Protein AF-A0A954VN98-F1 (afdb_monomer)

Radius of gyration: 28.14 Å; Cα contacts (8 Å, |Δi|>4): 66; chains: 1; bounding box: 75×32×83 Å

Mean predicted aligned error: 12.13 Å

Sequence (148 aa):
MTAYLASAKSGILDFTRKIQLVQLSIGFPRIRRAYLLLWIVFACKLVIGLVSAFDIYLTIKYVESLPMMELNPVGRWMMKLDSGPESHLDRIAGFIAAKFSGNFVALAVIECLTGWRIWISVVVAICVALAQLFLFGYLLFGDISREL

Secondary structure (DSSP, 8-state):
-HHHHHHHHHHHHHHHHHHHHHHHHHHHHHHHHHHHHHHHHHHHHHHHHHHHHHHHHHHHHTTTTHHHH---HHHHHHHTGGG-S---HHHHHHHHHHHHHHHHHHHHHHHHHHHH-HHHHHHHHHHHHHHHHHHHHHHHHHHHTT--

pLDDT: mean 76.84, std 11.7, range [48.22, 91.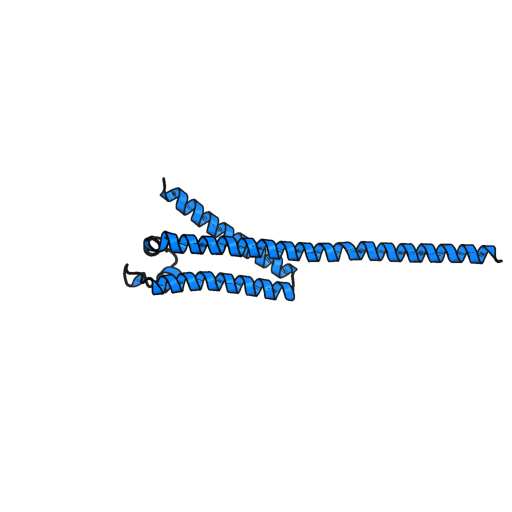94]

Foldseek 3Di:
DVVVVVVVVVVVVVVVVVVVVVVVVVVVVVVVVLVVLVVLLVVLLVLLVVLLVVVLVVCVVCVLVCLVPPPDVVLCVQQVSVVDSDRDPVSSVVSNVVSVVVSVVLNVVLVVCCVVPSVVSSVSSVVSSVVSVVVSVCVVVVVVVVVD

Solvent-accessible surface area (backbone atoms only — not comparable to full-atom values): 8168 Å² total; per-residue (Å²): 118,70,68,61,57,54,56,55,53,53,54,52,53,53,51,55,52,51,53,53,52,51,53,52,63,63,52,52,62,55,56,58,49,54,54,51,50,51,51,49,40,49,52,30,52,51,52,44,51,53,52,50,53,48,53,50,50,50,51,62,75,38,51,87,53,39,81,82,64,55,80,47,68,68,60,29,57,64,41,43,50,88,80,41,92,76,64,56,68,72,36,52,50,50,48,53,48,49,58,51,48,54,53,51,51,51,51,52,52,39,53,56,30,46,76,76,42,50,71,60,22,38,55,52,37,48,54,52,32,50,53,49,51,50,53,49,49,53,53,53,54,58,50,58,68,69,80,111

Structure (mmCIF, N/CA/C/O backbone):
data_AF-A0A954VN98-F1
#
_entry.id   AF-A0A954VN98-F1
#
loop_
_atom_site.group_PDB
_atom_site.id
_atom_site.type_symbol
_atom_site.label_atom_id
_atom_site.label_alt_id
_atom_site.label_comp_id
_atom_site.label_asym_id
_atom_site.label_entity_id
_atom_site.label_seq_id
_atom_site.pdbx_PDB_ins_code
_atom_site.Cartn_x
_atom_site.Cartn_y
_atom_site.Cartn_z
_atom_site.occupancy
_atom_site.B_iso_or_equiv
_atom_site.auth_seq_id
_atom_site.auth_comp_id
_atom_site.auth_asym_id
_atom_site.auth_atom_id
_atom_site.pdbx_PDB_model_num
ATOM 1 N N . MET A 1 1 ? -43.693 14.767 57.362 1.00 60.00 1 MET A N 1
ATOM 2 C CA . MET A 1 1 ? -43.940 14.011 56.109 1.00 60.00 1 MET A CA 1
ATOM 3 C C . MET A 1 1 ? -43.281 14.659 54.882 1.00 60.00 1 MET A C 1
ATOM 5 O O . MET A 1 1 ? -42.759 13.944 54.040 1.00 60.00 1 MET A O 1
ATOM 9 N N . THR A 1 2 ? -43.200 15.991 54.807 1.00 61.97 2 THR A N 1
ATOM 10 C CA . THR A 1 2 ? -42.532 16.755 53.728 1.00 61.97 2 THR A CA 1
ATOM 11 C C . THR A 1 2 ? -41.009 16.559 53.633 1.00 61.97 2 THR A C 1
ATOM 13 O O . THR A 1 2 ? -40.480 16.482 52.528 1.00 61.97 2 THR A O 1
ATOM 16 N N . ALA A 1 3 ? -40.297 16.393 54.755 1.00 65.25 3 ALA A N 1
ATOM 17 C CA . ALA A 1 3 ? -38.838 16.196 54.758 1.00 65.25 3 ALA A CA 1
ATOM 18 C C . ALA A 1 3 ? -38.380 14.843 54.163 1.00 65.25 3 ALA A C 1
ATOM 20 O O . ALA A 1 3 ? -37.349 14.771 53.497 1.00 65.25 3 ALA A O 1
ATOM 21 N N . TYR A 1 4 ? -39.175 13.780 54.334 1.00 60.88 4 TYR A N 1
ATOM 22 C CA . TYR A 1 4 ? -38.864 12.449 53.791 1.00 60.88 4 TYR A CA 1
ATOM 23 C C . TYR A 1 4 ? -38.985 12.398 52.262 1.00 60.88 4 TYR A C 1
ATOM 25 O O . TYR A 1 4 ? -38.165 11.772 51.592 1.00 60.88 4 TYR A O 1
ATOM 33 N N . LEU A 1 5 ? -39.957 13.118 51.694 1.00 60.03 5 LEU A N 1
ATOM 34 C CA . LEU A 1 5 ? -40.133 13.205 50.242 1.00 60.03 5 LEU A CA 1
ATOM 35 C C . LEU A 1 5 ? -38.994 13.981 49.563 1.00 60.03 5 LEU A C 1
ATOM 37 O O . LEU A 1 5 ? -38.600 13.632 48.453 1.00 60.03 5 LEU A O 1
ATOM 41 N N . ALA A 1 6 ? -38.421 14.988 50.231 1.00 64.94 6 ALA A N 1
ATOM 42 C CA . ALA A 1 6 ? -37.267 15.727 49.716 1.00 64.94 6 ALA A CA 1
ATOM 43 C C . ALA A 1 6 ? -35.982 14.875 49.700 1.00 64.94 6 ALA A C 1
ATOM 45 O O . ALA A 1 6 ? -35.223 14.929 48.732 1.00 64.94 6 ALA A O 1
ATOM 46 N N . SER A 1 7 ? -35.773 14.042 50.728 1.00 69.25 7 SER A N 1
ATOM 47 C CA . SER A 1 7 ? -34.611 13.145 50.828 1.00 69.25 7 SER A CA 1
ATOM 48 C C . SER A 1 7 ? -34.657 11.989 49.817 1.00 69.25 7 SER A C 1
ATOM 50 O O . SER A 1 7 ? -33.637 11.651 49.220 1.00 69.25 7 SER A O 1
ATOM 52 N N . ALA A 1 8 ? -35.841 11.437 49.529 1.00 68.00 8 ALA A N 1
ATOM 53 C CA . ALA A 1 8 ? -35.991 10.417 48.487 1.00 68.00 8 ALA A CA 1
ATOM 54 C C . ALA A 1 8 ? -35.734 10.977 47.073 1.00 68.00 8 ALA A C 1
ATOM 56 O O . ALA A 1 8 ? -35.139 10.311 46.225 1.00 68.00 8 ALA A O 1
ATOM 57 N N . LYS A 1 9 ? -36.139 12.228 46.816 1.00 66.38 9 LYS A N 1
ATOM 58 C CA . LYS A 1 9 ? -35.983 12.874 45.504 1.00 66.38 9 LYS A CA 1
ATOM 59 C C . LYS A 1 9 ? -34.522 13.209 45.180 1.00 66.38 9 LYS A C 1
ATOM 61 O O . LYS A 1 9 ? -34.130 13.109 44.019 1.00 66.38 9 LYS A O 1
ATOM 66 N N . SER A 1 10 ? -33.711 13.567 46.182 1.00 71.00 10 SER A N 1
ATOM 67 C CA . SER A 1 10 ? -32.281 13.850 45.988 1.00 71.00 10 SER A CA 1
ATOM 68 C C . SER A 1 10 ? -31.466 12.585 45.702 1.00 71.00 10 SER 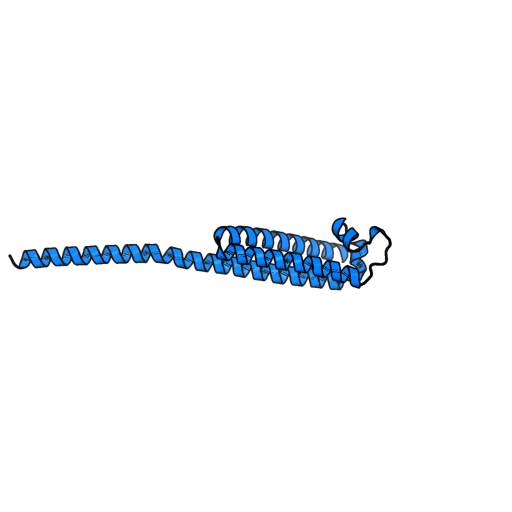A C 1
ATOM 70 O O . SER A 1 10 ? -30.607 12.611 44.823 1.00 71.00 10 SER A O 1
ATOM 72 N N . GLY A 1 11 ? -31.786 11.464 46.360 1.00 72.50 11 GLY A N 1
ATOM 73 C CA . GLY A 1 11 ? -31.135 10.174 46.107 1.00 72.50 11 GLY A CA 1
ATOM 74 C C . GLY A 1 11 ? -31.396 9.633 44.697 1.00 72.50 11 GLY A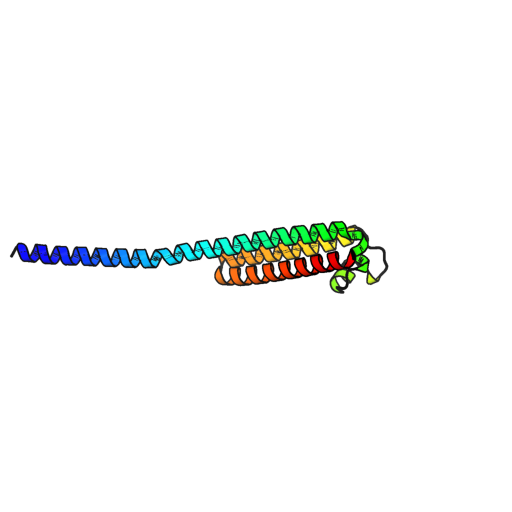 C 1
ATOM 75 O O . GLY A 1 11 ? -30.479 9.131 44.047 1.00 72.50 11 GLY A O 1
ATOM 76 N N . ILE A 1 12 ? -32.621 9.797 44.185 1.00 72.31 12 ILE A N 1
ATOM 77 C CA . ILE A 1 12 ? -32.981 9.382 42.819 1.00 72.31 12 ILE A CA 1
ATOM 78 C C . ILE A 1 12 ? -32.240 10.233 41.779 1.00 72.31 12 ILE A C 1
ATOM 80 O O . ILE A 1 12 ? -31.681 9.682 40.833 1.00 72.31 12 ILE A O 1
ATOM 84 N N . LEU A 1 13 ? -32.176 11.555 41.980 1.00 74.50 13 LEU A N 1
ATOM 85 C CA . LEU A 1 13 ? -31.459 12.476 41.090 1.00 74.50 13 LEU A CA 1
ATOM 86 C C . LEU A 1 13 ? -29.958 12.167 41.013 1.00 74.50 13 LEU A C 1
ATOM 88 O O . LEU A 1 13 ? -29.394 12.146 39.914 1.00 74.50 13 LEU A O 1
ATOM 92 N N . ASP A 1 14 ? -29.326 11.882 42.153 1.00 78.62 14 ASP A N 1
ATOM 93 C CA . ASP A 1 14 ? -27.898 11.557 42.215 1.00 78.62 14 ASP A CA 1
ATOM 94 C C . ASP A 1 14 ? -27.586 10.206 41.545 1.00 78.62 14 ASP A C 1
ATOM 96 O O . ASP A 1 14 ? -26.601 10.065 40.813 1.00 78.62 14 ASP A O 1
ATOM 100 N N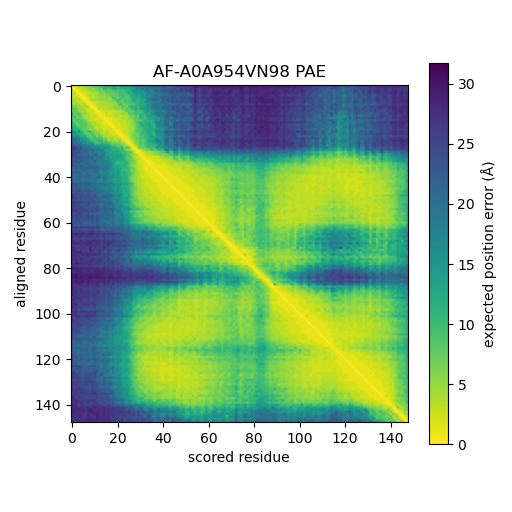 . PHE A 1 15 ? -28.490 9.230 41.686 1.00 77.50 15 PHE A N 1
ATOM 101 C CA . PHE A 1 15 ? -28.385 7.935 41.014 1.00 77.50 15 PHE A CA 1
ATOM 102 C C . PHE A 1 15 ? -28.497 8.055 39.486 1.00 77.50 15 PHE A C 1
ATOM 104 O O . PHE A 1 15 ? -27.653 7.522 38.761 1.00 77.50 15 PHE A O 1
ATOM 111 N N . THR A 1 16 ? -29.466 8.824 38.971 1.00 75.69 16 THR A N 1
ATOM 112 C CA . THR A 1 16 ? -29.583 9.080 37.521 1.00 75.69 16 THR A CA 1
ATOM 113 C C . THR A 1 16 ? -28.357 9.784 36.943 1.00 75.69 16 THR A C 1
ATOM 115 O O . THR A 1 16 ? -27.922 9.460 35.836 1.00 75.69 16 THR A O 1
ATOM 118 N N . ARG A 1 17 ? -27.751 10.710 37.696 1.00 74.44 17 ARG A N 1
ATOM 119 C CA . ARG A 1 17 ? -26.573 11.460 37.246 1.00 74.44 17 ARG A CA 1
ATOM 120 C C . ARG A 1 17 ? -25.326 10.566 37.166 1.00 74.44 17 ARG A C 1
ATOM 122 O O . ARG A 1 17 ? -24.557 10.677 36.211 1.00 74.44 17 ARG A O 1
ATOM 129 N N . LYS A 1 18 ? -25.159 9.619 38.099 1.00 74.25 18 LYS A N 1
ATOM 130 C CA . LYS A 1 18 ? -24.084 8.608 38.042 1.00 74.25 18 LYS A CA 1
ATOM 131 C C . LYS A 1 18 ? -24.221 7.672 36.841 1.00 74.25 18 LYS A C 1
ATOM 133 O O . LYS A 1 18 ? -23.222 7.394 36.183 1.00 74.25 18 LYS A O 1
ATOM 138 N N . ILE A 1 19 ? -25.437 7.236 36.507 1.00 68.94 19 ILE A N 1
ATOM 139 C CA . ILE A 1 19 ? -25.674 6.362 35.345 1.00 68.94 19 ILE A CA 1
ATOM 140 C C . ILE A 1 19 ? -25.322 7.070 34.029 1.00 68.94 19 ILE A C 1
ATOM 142 O O . ILE A 1 19 ? -24.659 6.479 33.174 1.00 68.94 19 ILE A O 1
ATOM 146 N N . GLN A 1 20 ? -25.694 8.346 33.878 1.00 70.56 20 GLN A N 1
ATOM 147 C CA . GLN A 1 20 ? -25.328 9.124 32.689 1.00 70.56 20 GLN A CA 1
ATOM 148 C C . GLN A 1 20 ? -23.812 9.305 32.555 1.00 70.56 20 GLN A C 1
ATOM 150 O O . GLN A 1 20 ? -23.274 9.132 31.464 1.00 70.56 20 GLN A O 1
ATOM 155 N N . LEU A 1 21 ? -23.108 9.590 33.655 1.00 67.88 21 LEU A N 1
ATOM 156 C CA . LEU A 1 21 ? -21.649 9.736 33.641 1.00 67.88 21 LEU A CA 1
ATOM 157 C C . LEU A 1 21 ? -20.928 8.428 33.280 1.00 67.88 21 LEU A C 1
ATOM 159 O O . LEU A 1 21 ? -19.950 8.453 32.532 1.00 67.88 21 LEU A O 1
ATOM 163 N N . VAL A 1 22 ? -21.432 7.281 33.742 1.00 63.84 22 VAL A N 1
ATOM 164 C CA . VAL A 1 22 ? -20.875 5.964 33.396 1.00 63.84 22 VAL A CA 1
ATOM 165 C C . VAL A 1 22 ? -21.091 5.640 31.914 1.00 63.84 22 VAL A C 1
ATOM 167 O O . VAL A 1 22 ? -20.150 5.217 31.244 1.00 63.84 22 VAL A O 1
ATOM 170 N N . GLN A 1 23 ? -22.277 5.902 31.353 1.00 60.34 23 GLN A N 1
ATOM 171 C CA . GLN A 1 23 ? -22.500 5.701 29.914 1.00 60.34 23 GLN A CA 1
ATOM 172 C C . GLN A 1 23 ? -21.636 6.621 29.041 1.00 60.34 23 GLN A C 1
ATOM 174 O O . GLN A 1 23 ? -21.113 6.184 28.014 1.00 60.34 23 GLN A O 1
ATOM 179 N N . LEU A 1 24 ? -21.420 7.866 29.470 1.00 61.81 24 LEU A N 1
ATOM 180 C CA . LEU A 1 24 ? -20.582 8.826 28.750 1.00 61.81 24 LEU A CA 1
ATOM 181 C C . LEU A 1 24 ? -19.095 8.431 28.784 1.00 61.81 24 LEU A C 1
ATOM 183 O O . LEU A 1 24 ? -18.393 8.550 27.779 1.00 61.81 24 LEU A O 1
ATOM 187 N N . SER A 1 25 ? -18.635 7.870 29.907 1.00 59.38 25 SER A N 1
ATOM 188 C CA . SER A 1 25 ? -17.275 7.340 30.060 1.00 59.38 25 SER A CA 1
ATOM 189 C C . SER A 1 25 ? -17.022 6.089 29.203 1.00 59.38 25 SER A C 1
ATOM 191 O O . SER A 1 25 ? -15.930 5.923 28.665 1.00 59.38 25 SER A O 1
ATOM 193 N N . ILE A 1 26 ? -18.037 5.241 28.995 1.00 59.53 26 ILE A N 1
ATOM 194 C CA . ILE A 1 26 ? -17.928 4.012 28.186 1.00 59.53 26 ILE A CA 1
ATOM 195 C C . ILE A 1 26 ? -18.050 4.296 26.672 1.00 59.53 26 ILE A C 1
ATOM 197 O O . ILE A 1 26 ? -17.451 3.587 25.859 1.00 59.53 26 ILE A O 1
ATOM 201 N N . GLY A 1 27 ? -18.774 5.347 26.267 1.00 55.69 27 GLY A N 1
ATOM 202 C CA . GLY A 1 27 ? -18.919 5.746 24.857 1.00 55.69 27 GLY A CA 1
ATOM 203 C C . GLY A 1 27 ? -17.680 6.429 24.256 1.00 55.69 27 GLY A C 1
ATOM 204 O O . GLY A 1 27 ? -17.319 6.171 23.104 1.00 55.69 27 GLY A O 1
ATOM 205 N N . PHE A 1 28 ? -16.974 7.240 25.049 1.00 57.22 28 PHE A N 1
ATOM 206 C CA . PHE A 1 28 ? -15.768 7.973 24.636 1.00 57.22 28 PHE A CA 1
ATOM 207 C C . PHE A 1 28 ? -14.606 7.113 24.081 1.00 57.22 28 PHE A C 1
ATOM 209 O O . PHE A 1 28 ? -14.025 7.484 23.054 1.00 57.22 28 PHE A O 1
ATOM 216 N N . PRO A 1 29 ? -14.237 5.955 24.672 1.00 61.41 29 PRO A N 1
ATOM 217 C CA . PRO A 1 29 ? -13.121 5.152 24.172 1.00 61.41 29 PRO A CA 1
ATOM 218 C C . PRO A 1 29 ? -13.403 4.468 22.826 1.00 61.41 29 PRO A C 1
ATOM 220 O O . PRO A 1 29 ? -12.453 4.165 22.104 1.00 61.41 29 PRO A O 1
ATOM 223 N N . ARG A 1 30 ? -14.669 4.238 22.439 1.00 67.12 30 ARG A N 1
ATOM 224 C CA . ARG A 1 30 ? -14.998 3.630 21.132 1.00 67.12 30 ARG A CA 1
ATOM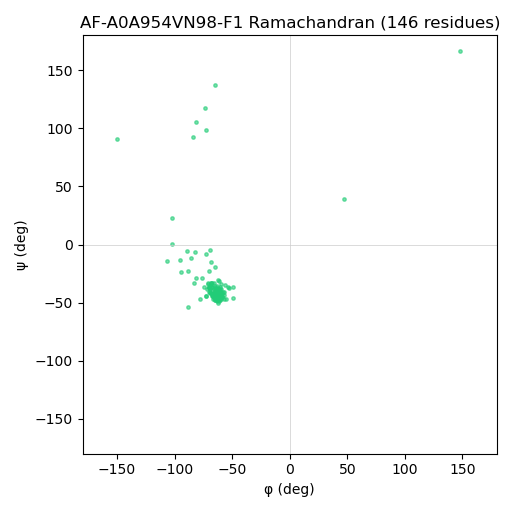 225 C C . ARG A 1 30 ? -14.764 4.587 19.969 1.00 67.12 30 ARG A C 1
ATOM 227 O O . ARG A 1 30 ? -14.164 4.185 18.976 1.00 67.12 30 ARG A O 1
ATOM 234 N N . ILE A 1 31 ? -15.182 5.843 20.111 1.00 72.50 31 ILE A N 1
ATOM 235 C CA . ILE A 1 31 ? -15.036 6.861 19.062 1.00 72.50 31 ILE A CA 1
ATOM 236 C C . ILE A 1 31 ? -13.550 7.154 18.823 1.00 72.50 31 ILE A C 1
ATOM 238 O O . ILE A 1 31 ? -13.081 7.114 17.687 1.00 72.50 31 ILE A O 1
ATOM 242 N N . ARG A 1 32 ? -12.771 7.333 19.899 1.00 77.81 32 ARG A N 1
ATOM 243 C CA . ARG A 1 32 ? -11.321 7.573 19.809 1.00 77.81 32 ARG A CA 1
ATOM 244 C C . ARG A 1 32 ? -10.573 6.416 19.133 1.00 77.81 32 ARG A C 1
ATOM 246 O O . ARG A 1 32 ? -9.665 6.667 18.348 1.00 77.81 32 ARG A O 1
ATOM 253 N N . ARG A 1 33 ? -10.973 5.161 19.388 1.00 78.31 33 ARG A N 1
ATOM 254 C CA . ARG A 1 33 ? -10.409 3.977 18.710 1.00 78.31 33 ARG A CA 1
ATOM 255 C C . ARG A 1 33 ? -10.728 3.958 17.215 1.00 78.31 33 ARG A C 1
ATOM 257 O O . ARG A 1 33 ? -9.834 3.665 16.435 1.00 78.31 33 ARG A O 1
ATOM 264 N N . ALA A 1 34 ? -11.952 4.295 16.810 1.00 79.44 34 ALA A N 1
ATOM 265 C CA . ALA A 1 34 ? -12.326 4.324 15.395 1.00 79.44 34 ALA A CA 1
ATOM 266 C C . ALA A 1 34 ? -11.509 5.359 14.602 1.00 79.44 34 ALA A C 1
ATOM 268 O O . ALA A 1 34 ? -10.951 5.025 13.559 1.00 79.44 34 ALA A O 1
ATOM 269 N N . TYR A 1 35 ? -11.352 6.574 15.141 1.00 85.12 35 TYR A N 1
ATOM 270 C CA . TYR A 1 35 ? -10.477 7.587 14.541 1.00 85.12 35 TYR A CA 1
ATOM 271 C C . TYR A 1 35 ? -9.027 7.114 14.459 1.00 85.12 35 TYR A C 1
ATOM 273 O O . TYR A 1 35 ? -8.387 7.287 13.430 1.00 85.12 35 TYR A O 1
ATOM 281 N N . LEU A 1 36 ? -8.511 6.486 15.517 1.00 87.94 36 LEU A N 1
ATOM 282 C CA . LEU A 1 36 ? -7.135 5.996 15.543 1.00 87.94 36 LEU A CA 1
ATOM 283 C C . LEU A 1 36 ? -6.891 4.923 14.468 1.00 87.94 36 LEU A C 1
ATOM 285 O O . LEU A 1 36 ? -5.882 4.981 13.775 1.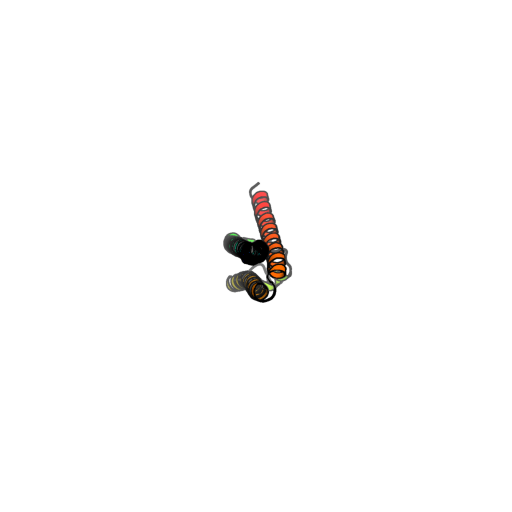00 87.94 36 LEU A O 1
ATOM 289 N N . LEU A 1 37 ? -7.833 3.996 14.264 1.00 87.44 37 LEU A N 1
ATOM 290 C CA . LEU A 1 37 ? -7.744 2.992 13.197 1.00 87.44 37 LEU A CA 1
ATOM 291 C C . LEU A 1 37 ? -7.801 3.626 11.801 1.00 87.44 37 LEU A C 1
ATOM 293 O O . LEU A 1 37 ? -7.032 3.230 10.930 1.00 87.44 37 LEU A O 1
ATOM 297 N N . LEU A 1 38 ? -8.658 4.633 11.593 1.00 88.81 38 LEU A N 1
ATOM 298 C CA . LEU A 1 38 ? -8.712 5.382 10.332 1.00 88.81 38 LEU A CA 1
ATOM 299 C C . LEU A 1 38 ? -7.385 6.092 10.043 1.00 88.81 38 LEU A C 1
ATOM 301 O O . LEU A 1 38 ? -6.874 5.998 8.928 1.00 88.81 38 LEU A O 1
ATOM 305 N N . TRP A 1 39 ? -6.796 6.740 11.052 1.00 91.06 39 TRP A N 1
ATOM 306 C CA . TRP A 1 39 ? -5.486 7.381 10.934 1.00 91.06 39 TRP A CA 1
ATOM 307 C C . TRP A 1 39 ? -4.370 6.381 10.621 1.00 91.06 39 TRP A C 1
ATOM 309 O O . TRP A 1 39 ? -3.516 6.683 9.791 1.00 91.06 39 TRP A O 1
ATOM 319 N N . ILE A 1 40 ? -4.394 5.184 11.219 1.00 90.50 40 ILE A N 1
ATOM 320 C CA . ILE A 1 40 ? -3.435 4.115 10.896 1.00 90.50 40 ILE A CA 1
ATOM 321 C C . ILE A 1 40 ? -3.571 3.696 9.432 1.00 90.50 40 ILE A C 1
ATOM 323 O O . ILE A 1 40 ? -2.576 3.676 8.713 1.00 90.50 40 ILE A O 1
ATOM 327 N N . VAL A 1 41 ? -4.789 3.398 8.964 1.00 90.06 41 VAL A N 1
ATOM 328 C CA . VAL A 1 41 ? -5.012 3.008 7.562 1.00 90.06 41 VAL A CA 1
ATOM 329 C C . VAL A 1 41 ? -4.561 4.119 6.615 1.00 90.06 41 VAL A C 1
ATOM 331 O O . VAL A 1 41 ? -3.914 3.837 5.609 1.00 90.06 41 VAL A O 1
ATOM 334 N N . PHE A 1 42 ? -4.863 5.378 6.937 1.00 91.12 42 PHE A N 1
ATOM 335 C CA . PHE A 1 42 ? -4.435 6.527 6.145 1.00 91.12 42 PHE A CA 1
ATOM 336 C C . PHE A 1 42 ? -2.906 6.644 6.073 1.00 91.12 42 PHE A C 1
ATOM 338 O O . PHE A 1 42 ? -2.353 6.770 4.982 1.00 91.12 42 PHE A O 1
ATOM 345 N N . ALA A 1 43 ? -2.213 6.523 7.208 1.00 91.25 43 ALA A N 1
ATOM 346 C CA . ALA A 1 43 ? -0.754 6.530 7.249 1.00 91.25 43 ALA A CA 1
ATOM 347 C C . ALA A 1 43 ? -0.155 5.376 6.426 1.00 91.25 43 ALA A C 1
ATOM 349 O O . ALA A 1 43 ? 0.766 5.601 5.642 1.00 91.25 43 ALA A O 1
ATOM 350 N N . CYS A 1 44 ? -0.714 4.164 6.527 1.00 89.62 44 CYS A N 1
ATOM 351 C CA . CYS A 1 44 ? -0.291 3.030 5.705 1.00 89.62 44 CYS A CA 1
ATOM 352 C C . CYS A 1 44 ? -0.484 3.304 4.208 1.00 89.62 44 CYS A C 1
ATOM 354 O O . CYS A 1 44 ? 0.424 3.036 3.432 1.00 89.62 44 CYS A O 1
ATOM 356 N N . LYS A 1 45 ? -1.621 3.880 3.793 1.00 89.06 45 LYS A N 1
ATOM 357 C CA . LYS A 1 45 ? -1.871 4.250 2.388 1.00 89.06 45 LYS A CA 1
ATOM 358 C C . LYS A 1 45 ? -0.855 5.267 1.871 1.00 89.06 45 LYS A C 1
ATOM 360 O O . LYS A 1 45 ? -0.393 5.127 0.742 1.00 89.06 45 LYS A O 1
ATOM 365 N N . LEU A 1 46 ? -0.480 6.256 2.688 1.00 91.88 46 LEU A N 1
ATOM 366 C CA . LEU A 1 46 ? 0.555 7.227 2.321 1.00 91.88 46 LEU A CA 1
ATOM 367 C C . LEU A 1 46 ? 1.921 6.567 2.141 1.00 91.88 46 LEU A C 1
ATOM 369 O O . LEU A 1 46 ? 2.578 6.818 1.135 1.00 91.88 46 LEU A O 1
ATOM 373 N N . VAL A 1 47 ? 2.329 5.699 3.072 1.00 90.94 47 VAL A N 1
ATOM 374 C CA . VAL A 1 47 ? 3.580 4.933 2.940 1.00 90.94 47 VAL A CA 1
ATOM 375 C C . VAL A 1 47 ? 3.546 4.086 1.673 1.00 90.94 47 VAL A C 1
ATOM 377 O O . VAL A 1 47 ? 4.497 4.113 0.897 1.00 90.94 47 VAL A O 1
ATOM 380 N N . ILE A 1 48 ? 2.428 3.403 1.428 1.00 90.38 48 ILE A N 1
ATOM 381 C CA . ILE A 1 48 ? 2.253 2.542 0.262 1.00 90.38 48 ILE A CA 1
ATOM 382 C C . ILE A 1 48 ? 2.388 3.331 -1.048 1.00 90.38 48 ILE A C 1
ATOM 384 O O . ILE A 1 48 ? 3.087 2.929 -1.979 1.00 90.38 48 ILE A O 1
ATOM 388 N N . GLY A 1 49 ? 1.740 4.495 -1.112 1.00 87.88 49 GLY A N 1
ATOM 389 C CA . GLY A 1 49 ? 1.819 5.394 -2.258 1.00 87.88 49 GLY A CA 1
ATOM 390 C C . GLY A 1 49 ? 3.229 5.942 -2.483 1.00 87.88 49 GLY A C 1
ATOM 391 O O . GLY A 1 49 ? 3.718 5.906 -3.608 1.00 87.88 49 GLY A O 1
ATOM 392 N N . LEU A 1 50 ? 3.903 6.404 -1.424 1.00 90.06 50 LEU A N 1
ATOM 393 C CA . LEU A 1 50 ? 5.257 6.963 -1.507 1.00 90.06 50 LEU A CA 1
ATOM 394 C C . LEU A 1 50 ? 6.286 5.917 -1.940 1.00 90.06 50 LEU A C 1
ATOM 396 O O . LEU A 1 50 ? 7.069 6.170 -2.854 1.00 90.06 50 LEU A O 1
ATOM 400 N N . VAL A 1 51 ? 6.265 4.735 -1.319 1.00 88.50 51 VAL A N 1
ATOM 401 C CA . VAL A 1 51 ? 7.183 3.645 -1.666 1.00 88.50 51 VAL A CA 1
ATOM 402 C C . VAL A 1 51 ? 6.939 3.174 -3.098 1.00 88.50 51 VAL A C 1
ATOM 404 O O . VAL A 1 51 ? 7.892 2.981 -3.846 1.00 88.50 51 VAL A O 1
ATOM 407 N N . SER A 1 52 ? 5.678 3.059 -3.520 1.00 87.44 52 SER A N 1
ATOM 408 C CA . SER A 1 52 ? 5.349 2.700 -4.901 1.00 87.44 52 SER A CA 1
ATOM 409 C C . SER A 1 52 ? 5.782 3.760 -5.915 1.00 87.44 52 SER A C 1
ATOM 411 O O . SER A 1 52 ? 6.265 3.397 -6.986 1.00 87.44 52 SER A O 1
ATOM 413 N N . ALA A 1 53 ? 5.635 5.050 -5.603 1.00 87.25 53 ALA A N 1
ATOM 414 C CA . ALA A 1 53 ? 6.119 6.125 -6.468 1.00 87.25 53 ALA A CA 1
ATOM 415 C C . ALA A 1 53 ? 7.646 6.072 -6.614 1.00 87.25 53 ALA A C 1
ATOM 417 O O . ALA A 1 53 ? 8.171 6.261 -7.711 1.00 87.25 53 ALA A O 1
ATOM 418 N N . PHE A 1 54 ? 8.354 5.751 -5.529 1.00 86.12 54 PHE A N 1
ATOM 419 C CA . PHE A 1 54 ? 9.799 5.569 -5.563 1.00 86.12 54 PHE A CA 1
ATOM 420 C C . PHE A 1 54 ? 10.220 4.315 -6.342 1.00 86.12 54 PHE A C 1
ATOM 422 O O . PHE A 1 54 ? 11.147 4.396 -7.141 1.00 86.12 54 PHE A O 1
ATOM 429 N N . ASP A 1 55 ? 9.524 3.182 -6.185 1.00 85.12 55 ASP A N 1
ATOM 430 C CA . ASP A 1 55 ? 9.777 1.963 -6.975 1.00 85.12 55 ASP A CA 1
ATOM 431 C C . ASP A 1 55 ? 9.636 2.234 -8.481 1.00 85.12 55 ASP A C 1
ATOM 433 O O . ASP A 1 55 ? 10.471 1.805 -9.277 1.00 85.12 55 ASP A O 1
ATOM 437 N N . ILE A 1 56 ? 8.629 3.018 -8.878 1.00 83.69 56 ILE A N 1
ATOM 438 C CA . ILE A 1 56 ? 8.441 3.438 -10.272 1.00 83.69 56 ILE A CA 1
ATOM 439 C C . ILE A 1 56 ? 9.565 4.366 -10.723 1.00 83.69 56 ILE A C 1
ATOM 441 O O . ILE A 1 56 ? 10.108 4.169 -11.807 1.00 83.69 56 ILE A O 1
ATOM 445 N N . TYR A 1 57 ? 9.951 5.342 -9.899 1.00 85.50 57 TYR A N 1
ATOM 446 C CA . TYR A 1 57 ? 11.078 6.223 -10.200 1.00 85.50 57 TYR A CA 1
ATOM 447 C C . TYR A 1 57 ? 12.373 5.430 -10.426 1.00 85.50 57 TYR A C 1
ATOM 449 O O . TYR A 1 57 ? 13.044 5.649 -11.431 1.00 85.50 57 TYR A O 1
ATOM 457 N N . LEU A 1 58 ? 12.691 4.466 -9.554 1.00 81.31 58 LEU A N 1
ATOM 458 C CA . LEU A 1 58 ? 13.842 3.577 -9.732 1.00 81.31 58 LEU A CA 1
ATOM 459 C C . LEU A 1 58 ? 13.710 2.726 -10.998 1.00 81.31 58 LEU A C 1
ATOM 461 O O . LEU A 1 58 ? 14.675 2.588 -11.740 1.00 81.31 58 LEU A O 1
ATOM 465 N N . THR A 1 59 ? 12.518 2.192 -11.275 1.00 80.19 59 THR A N 1
ATOM 466 C CA . THR A 1 59 ? 12.253 1.387 -12.480 1.00 80.19 59 THR A CA 1
ATOM 467 C C . THR A 1 59 ? 12.468 2.216 -13.756 1.00 80.19 59 THR A C 1
ATOM 469 O O . THR A 1 59 ? 13.009 1.713 -14.732 1.00 80.19 59 THR A O 1
ATOM 472 N N . ILE A 1 60 ? 12.106 3.502 -13.754 1.00 81.06 60 ILE A N 1
ATOM 473 C CA . ILE A 1 60 ? 12.362 4.417 -14.878 1.00 81.06 60 ILE A CA 1
ATOM 474 C C . ILE A 1 60 ? 13.849 4.783 -14.956 1.00 81.06 60 ILE A C 1
ATOM 476 O O . ILE A 1 60 ? 14.427 4.759 -16.038 1.00 81.06 60 ILE A O 1
ATOM 480 N N . LYS A 1 61 ? 14.485 5.100 -13.822 1.00 83.19 61 LYS A N 1
ATOM 481 C CA . LYS A 1 61 ? 15.908 5.474 -13.759 1.00 83.19 61 LYS A CA 1
ATOM 482 C C . LYS A 1 61 ? 16.817 4.341 -14.245 1.00 83.19 61 LYS A C 1
ATOM 484 O O . LYS A 1 61 ? 17.794 4.601 -14.935 1.00 83.19 61 LYS A O 1
ATOM 489 N N . TYR A 1 62 ? 16.483 3.100 -13.903 1.00 76.88 62 TYR A N 1
ATOM 490 C CA . TYR A 1 62 ? 17.259 1.904 -14.234 1.00 76.88 62 TYR A CA 1
ATOM 491 C C . TYR A 1 62 ? 16.665 1.112 -15.403 1.00 76.88 62 TYR A C 1
ATOM 493 O O . TYR A 1 62 ? 16.924 -0.080 -15.548 1.00 76.88 62 TYR A O 1
ATOM 501 N N . VAL A 1 63 ? 15.868 1.764 -16.255 1.00 76.38 63 VAL A N 1
ATOM 502 C CA . VAL A 1 63 ? 15.182 1.118 -17.382 1.00 76.38 63 VAL A CA 1
ATOM 503 C C . VAL A 1 63 ? 16.134 0.397 -18.338 1.00 76.38 63 VAL A C 1
ATOM 505 O O . VAL A 1 63 ? 15.806 -0.667 -18.855 1.00 76.38 63 VAL A O 1
ATOM 508 N N . GLU A 1 64 ? 17.335 0.940 -18.527 1.00 71.62 64 GLU A N 1
ATOM 509 C CA . GLU A 1 64 ? 18.351 0.378 -19.420 1.00 71.62 64 GLU A CA 1
ATOM 510 C C . GLU A 1 64 ? 19.053 -0.851 -18.818 1.00 71.62 64 GLU A C 1
ATOM 512 O O . GLU A 1 64 ? 19.472 -1.748 -19.545 1.00 71.62 64 GLU A O 1
ATOM 517 N N . SER A 1 65 ? 19.152 -0.930 -17.487 1.00 70.44 65 SER A N 1
ATOM 518 C CA . SER A 1 65 ? 19.778 -2.045 -16.763 1.00 70.44 65 SER A CA 1
ATOM 519 C C . SER A 1 65 ? 18.777 -3.109 -16.291 1.00 70.44 65 SER A C 1
ATOM 521 O O . SER A 1 65 ? 19.175 -4.231 -15.963 1.00 70.44 65 SER A O 1
ATOM 523 N N . LEU A 1 66 ? 17.476 -2.807 -16.331 1.00 69.19 66 LEU A N 1
ATOM 524 C CA . LEU A 1 66 ? 16.365 -3.708 -16.004 1.00 69.19 66 LEU A CA 1
ATOM 525 C C . LEU A 1 66 ? 16.439 -5.080 -16.700 1.00 69.19 66 LEU A C 1
ATOM 527 O O . LEU A 1 66 ? 16.328 -6.086 -15.999 1.00 69.19 66 LEU A O 1
ATOM 531 N N . PRO A 1 67 ? 16.727 -5.177 -18.015 1.00 65.88 67 PRO A N 1
ATOM 532 C CA . PRO A 1 67 ? 16.892 -6.453 -18.717 1.00 65.88 67 PRO A CA 1
ATOM 533 C C . PRO A 1 67 ? 17.888 -7.423 -18.072 1.00 65.88 67 PRO A C 1
ATOM 535 O O . PRO A 1 67 ? 17.677 -8.639 -18.060 1.00 65.88 67 PRO A O 1
ATOM 538 N N . MET A 1 68 ? 18.981 -6.882 -17.528 1.00 66.19 68 MET A N 1
ATOM 539 C CA . MET A 1 68 ? 20.049 -7.668 -16.909 1.00 66.19 68 MET A CA 1
ATOM 540 C C . MET A 1 68 ? 19.805 -7.929 -15.419 1.00 66.19 68 MET A C 1
ATOM 542 O O . MET A 1 68 ? 20.341 -8.888 -14.871 1.00 66.19 68 MET A O 1
ATOM 546 N N . MET A 1 69 ? 18.992 -7.095 -14.768 1.00 65.38 69 MET A N 1
ATOM 547 C CA . MET A 1 69 ? 18.711 -7.155 -13.331 1.00 65.38 69 MET A CA 1
ATOM 548 C C . MET A 1 69 ? 17.445 -7.944 -12.981 1.00 65.38 69 MET A C 1
ATOM 550 O O . MET A 1 69 ? 17.324 -8.431 -11.855 1.00 65.38 69 MET A O 1
ATOM 554 N N . GLU A 1 70 ? 16.500 -8.072 -13.914 1.00 65.25 70 GLU A N 1
ATOM 555 C CA . GLU A 1 70 ? 15.228 -8.753 -13.682 1.00 65.25 70 GLU A CA 1
ATOM 556 C C . GLU A 1 70 ? 15.449 -10.275 -13.612 1.00 65.25 70 GLU A C 1
ATOM 558 O O . GLU A 1 70 ? 15.548 -10.968 -14.628 1.00 65.25 70 GLU A O 1
ATOM 563 N N . LEU A 1 71 ? 15.531 -10.808 -12.390 1.00 67.00 71 LEU A N 1
ATOM 564 C CA . LEU A 1 71 ? 15.589 -12.252 -12.114 1.00 67.00 71 LEU A CA 1
ATOM 565 C C . LEU A 1 71 ? 14.199 -12.894 -12.022 1.00 67.00 71 LEU A C 1
ATOM 567 O O . LEU A 1 71 ? 14.081 -14.118 -11.988 1.00 67.00 71 LEU A O 1
ATOM 571 N N . ASN A 1 72 ? 13.139 -12.085 -11.961 1.00 70.69 72 ASN A N 1
ATOM 572 C CA . ASN A 1 72 ? 11.777 -12.586 -11.865 1.00 70.69 72 ASN A CA 1
ATOM 573 C C . ASN A 1 72 ? 11.332 -13.157 -13.228 1.00 70.69 72 ASN A C 1
ATOM 575 O O . ASN A 1 72 ? 11.218 -12.386 -14.184 1.00 70.69 72 ASN A O 1
ATOM 579 N N . PRO A 1 73 ? 11.021 -14.464 -13.340 1.00 70.62 73 PRO A N 1
ATOM 580 C CA . PRO A 1 73 ? 10.598 -15.067 -14.604 1.00 70.62 73 PRO A CA 1
ATOM 581 C C . PRO A 1 73 ? 9.307 -14.443 -15.151 1.00 70.62 73 PRO A C 1
ATOM 583 O O . PRO A 1 73 ? 9.159 -14.315 -16.361 1.00 70.62 73 PRO A O 1
ATOM 586 N N . VAL A 1 74 ? 8.399 -13.980 -14.282 1.00 72.62 74 VAL A N 1
ATOM 587 C CA . VAL A 1 74 ? 7.178 -13.273 -14.711 1.00 72.62 74 VAL A CA 1
ATOM 588 C C . VAL A 1 74 ? 7.517 -11.893 -15.278 1.00 72.62 74 VAL A C 1
ATOM 590 O O . VAL A 1 74 ? 6.971 -11.507 -16.309 1.00 72.62 74 VAL A O 1
ATOM 593 N N . GLY A 1 75 ? 8.450 -11.170 -14.651 1.00 68.00 75 GLY A N 1
ATOM 594 C CA . GLY A 1 75 ? 8.930 -9.874 -15.144 1.00 68.00 75 GLY A CA 1
ATOM 595 C C . GLY A 1 75 ? 9.640 -10.007 -16.492 1.00 68.00 75 GLY A C 1
ATOM 596 O O . GLY A 1 75 ? 9.309 -9.297 -17.442 1.00 68.00 75 GLY A O 1
ATOM 597 N N . ARG A 1 76 ? 10.520 -11.009 -16.621 1.00 71.56 76 ARG A N 1
ATOM 598 C CA . ARG A 1 76 ? 11.185 -11.357 -17.885 1.00 71.56 76 ARG A CA 1
ATOM 599 C C . ARG A 1 76 ? 10.212 -11.727 -18.991 1.00 71.56 76 ARG A C 1
ATOM 601 O O . ARG A 1 76 ? 10.362 -11.240 -20.112 1.00 71.56 76 ARG A O 1
ATOM 608 N N . TRP A 1 77 ? 9.195 -12.521 -18.666 1.00 73.88 77 TRP A N 1
ATOM 609 C CA . TRP A 1 77 ? 8.153 -12.903 -19.611 1.00 73.88 77 TRP A CA 1
ATOM 610 C C . TRP A 1 77 ? 7.340 -11.691 -20.083 1.00 73.88 77 TRP A C 1
ATOM 612 O O . TRP A 1 77 ? 7.136 -11.520 -21.285 1.00 73.88 77 TRP A O 1
ATOM 622 N N . MET A 1 78 ? 6.948 -10.794 -19.168 1.00 70.38 78 MET A N 1
ATOM 623 C CA . MET A 1 78 ? 6.232 -9.558 -19.517 1.00 70.38 78 MET A CA 1
ATOM 624 C C . MET A 1 78 ? 7.070 -8.621 -20.397 1.00 70.38 78 MET A C 1
ATOM 626 O O . MET A 1 78 ? 6.537 -7.991 -21.310 1.00 70.38 78 MET A O 1
ATOM 630 N N . MET A 1 79 ? 8.385 -8.570 -20.177 1.00 67.31 79 MET A N 1
ATOM 631 C CA . MET A 1 79 ? 9.316 -7.805 -21.011 1.00 67.31 79 MET A CA 1
ATOM 632 C C . MET A 1 79 ? 9.753 -8.545 -22.291 1.00 67.31 79 MET A C 1
ATOM 634 O O . MET A 1 79 ? 10.398 -7.945 -23.148 1.00 67.31 79 MET A O 1
ATOM 638 N N . LYS A 1 80 ? 9.374 -9.824 -22.459 1.00 67.00 80 LYS A N 1
ATOM 639 C CA . LYS A 1 80 ? 9.877 -10.764 -23.485 1.00 67.00 80 LYS A CA 1
ATOM 640 C C . LYS A 1 80 ? 11.408 -10.782 -23.623 1.00 67.00 80 LYS A C 1
ATOM 642 O O . LYS A 1 80 ? 11.940 -10.934 -24.727 1.00 67.00 80 LYS A O 1
ATOM 647 N N . LEU A 1 81 ? 12.108 -10.688 -22.498 1.00 58.84 81 LEU A N 1
ATOM 648 C CA . LEU A 1 81 ? 13.571 -10.783 -22.451 1.00 58.84 81 LEU A CA 1
ATOM 649 C C . LEU A 1 81 ? 14.082 -12.173 -22.862 1.00 58.84 81 LEU A C 1
ATOM 651 O O . LEU A 1 81 ? 15.221 -12.314 -23.295 1.00 58.84 81 LEU A O 1
ATOM 655 N N . ASP A 1 82 ? 13.215 -13.188 -22.811 1.00 59.66 82 ASP A N 1
ATOM 656 C CA . ASP A 1 82 ? 13.527 -14.556 -23.241 1.00 59.66 82 ASP A CA 1
ATOM 657 C C . ASP A 1 82 ? 13.731 -14.692 -24.766 1.00 59.66 82 ASP A C 1
ATOM 659 O O . ASP A 1 82 ? 14.268 -15.697 -25.224 1.00 59.66 82 ASP A O 1
ATOM 663 N N . SER A 1 83 ? 13.317 -13.695 -25.563 1.00 56.88 83 SER A N 1
ATOM 664 C CA . SER A 1 83 ? 13.460 -13.692 -27.033 1.00 56.88 83 SER A CA 1
ATOM 665 C C . SER A 1 83 ? 14.605 -12.818 -27.568 1.00 56.88 83 SER A C 1
ATOM 667 O O . SER A 1 83 ? 14.805 -12.767 -28.780 1.00 56.88 83 SER A O 1
ATOM 669 N N . GLY A 1 84 ? 15.366 -12.153 -26.694 1.00 55.25 84 GLY A N 1
ATOM 670 C CA . GLY A 1 84 ? 16.511 -11.321 -27.070 1.00 55.25 84 GLY A CA 1
ATOM 671 C C . GLY A 1 84 ? 16.726 -10.128 -26.126 1.00 55.25 84 GLY A C 1
ATOM 672 O O . GLY A 1 84 ? 15.840 -9.802 -25.338 1.00 55.25 84 GLY A O 1
ATOM 673 N N . PRO A 1 85 ? 17.893 -9.460 -26.204 1.00 55.09 85 PRO A N 1
ATOM 674 C CA . PRO A 1 85 ? 18.253 -8.338 -25.332 1.00 55.09 85 PRO A CA 1
ATOM 675 C C . PRO A 1 85 ? 17.501 -7.029 -25.639 1.00 55.09 85 PRO A C 1
ATOM 677 O O . PRO A 1 85 ? 17.611 -6.074 -24.874 1.00 55.09 85 PRO A O 1
ATOM 680 N N . GLU A 1 86 ? 16.737 -6.959 -26.732 1.00 55.69 86 GLU A N 1
ATOM 681 C CA . GLU A 1 86 ? 15.989 -5.755 -27.102 1.00 55.69 86 GLU A CA 1
ATOM 682 C C . GLU A 1 86 ? 14.643 -5.679 -26.369 1.00 55.69 86 GLU A C 1
ATOM 684 O O . GLU A 1 86 ? 13.611 -6.188 -26.815 1.00 55.69 86 GLU A O 1
ATOM 689 N N . SER A 1 87 ? 14.637 -5.002 -25.223 1.00 58.31 87 SER A N 1
ATOM 690 C CA . SER A 1 87 ? 13.404 -4.564 -24.573 1.00 58.31 87 SER A CA 1
ATOM 691 C C . SER A 1 87 ? 12.901 -3.275 -25.228 1.00 58.31 87 SER A C 1
ATOM 693 O O . SER A 1 87 ? 13.441 -2.195 -24.994 1.00 58.31 87 SER A O 1
ATOM 695 N N . HIS A 1 88 ? 11.845 -3.362 -26.039 1.00 64.75 88 HIS A N 1
ATOM 696 C CA . HIS A 1 88 ? 11.170 -2.171 -26.563 1.00 64.75 88 HIS A CA 1
ATOM 697 C C . HIS A 1 88 ? 10.526 -1.361 -25.424 1.00 64.75 88 HIS A C 1
ATOM 699 O O . HIS A 1 88 ? 9.860 -1.935 -24.555 1.00 64.75 88 HIS A O 1
ATOM 705 N N . LEU A 1 89 ? 10.669 -0.029 -25.470 1.00 68.62 89 LEU A N 1
ATOM 706 C CA . LEU A 1 89 ? 10.121 0.923 -24.488 1.00 68.62 89 LEU A CA 1
ATOM 707 C C . LEU A 1 89 ? 8.628 0.686 -24.191 1.00 68.62 89 LEU A C 1
ATOM 709 O O . LEU A 1 89 ? 8.213 0.758 -23.035 1.00 68.62 89 LEU A O 1
ATOM 713 N N . ASP A 1 90 ? 7.844 0.298 -25.200 1.00 70.75 90 ASP A N 1
ATOM 714 C CA . ASP A 1 90 ? 6.410 -0.001 -25.070 1.00 70.75 90 ASP A CA 1
ATOM 715 C C . ASP A 1 90 ? 6.115 -1.135 -24.070 1.00 70.75 90 ASP A C 1
ATOM 717 O O . ASP A 1 90 ? 5.107 -1.121 -23.363 1.00 70.75 90 ASP A O 1
ATOM 721 N N . ARG A 1 91 ? 7.002 -2.134 -23.976 1.00 71.94 91 ARG A N 1
ATOM 722 C CA . ARG A 1 91 ? 6.813 -3.299 -23.092 1.00 71.94 91 ARG A CA 1
ATOM 723 C C . ARG A 1 91 ? 7.255 -3.017 -21.668 1.00 71.94 91 ARG A C 1
ATOM 725 O O . ARG A 1 91 ? 6.625 -3.491 -20.726 1.00 71.94 91 ARG A O 1
ATOM 732 N N . ILE A 1 92 ? 8.286 -2.193 -21.514 1.00 74.25 92 ILE A N 1
ATOM 733 C CA . ILE A 1 92 ? 8.700 -1.670 -20.212 1.00 74.25 92 ILE A CA 1
ATOM 734 C C . ILE A 1 92 ? 7.585 -0.784 -19.645 1.00 74.25 92 ILE A C 1
ATOM 736 O O . ILE A 1 92 ? 7.220 -0.933 -18.481 1.00 74.25 92 ILE A O 1
ATOM 740 N N . ALA A 1 93 ? 6.965 0.060 -20.476 1.00 78.12 93 ALA A N 1
ATOM 741 C CA . ALA A 1 93 ? 5.792 0.834 -20.079 1.00 78.12 93 ALA A CA 1
ATOM 742 C C . ALA A 1 93 ? 4.638 -0.076 -19.620 1.00 78.12 93 ALA A C 1
ATOM 744 O O . ALA A 1 93 ? 4.024 0.193 -18.590 1.00 78.12 93 ALA A O 1
ATOM 745 N N . GLY A 1 94 ? 4.395 -1.195 -20.314 1.00 78.31 94 GLY A N 1
ATOM 746 C CA . GLY A 1 94 ? 3.429 -2.215 -19.890 1.00 78.31 94 GLY A CA 1
ATOM 747 C C . GLY A 1 94 ? 3.761 -2.855 -18.536 1.00 78.31 94 GLY A C 1
ATOM 748 O O . GLY A 1 94 ? 2.871 -3.045 -17.708 1.00 78.31 94 GLY A O 1
ATOM 749 N N . PHE A 1 95 ? 5.036 -3.136 -18.265 1.00 80.44 95 PHE A N 1
ATOM 750 C CA . PHE A 1 95 ? 5.485 -3.657 -16.971 1.00 80.44 95 PHE A CA 1
ATOM 751 C C . PHE A 1 95 ? 5.342 -2.631 -15.837 1.00 80.44 95 PHE A C 1
ATOM 753 O O . PHE A 1 95 ? 4.827 -2.959 -14.767 1.00 80.44 95 PHE A O 1
ATOM 760 N N . ILE A 1 96 ? 5.730 -1.375 -16.076 1.00 81.69 96 ILE A N 1
ATOM 761 C CA . ILE A 1 96 ? 5.548 -0.273 -15.120 1.00 81.69 96 ILE A CA 1
ATOM 762 C C . ILE A 1 96 ? 4.055 -0.068 -14.836 1.00 81.69 96 ILE A C 1
ATOM 764 O O . ILE A 1 96 ? 3.655 0.039 -13.676 1.00 81.69 96 ILE A O 1
ATOM 768 N N . ALA A 1 97 ? 3.216 -0.081 -15.875 1.00 83.06 97 ALA A N 1
ATOM 769 C CA . ALA A 1 97 ? 1.767 0.020 -15.737 1.00 83.06 97 ALA A CA 1
ATOM 770 C C . ALA A 1 97 ? 1.192 -1.155 -14.937 1.00 83.06 97 ALA A C 1
ATOM 772 O O . ALA A 1 97 ? 0.335 -0.948 -14.080 1.00 83.06 97 ALA A O 1
ATOM 773 N N . ALA A 1 98 ? 1.697 -2.374 -15.146 1.00 83.62 98 ALA A N 1
ATOM 774 C CA . ALA A 1 98 ? 1.297 -3.540 -14.369 1.00 83.62 98 ALA A CA 1
ATOM 775 C C . ALA A 1 98 ? 1.670 -3.394 -12.885 1.00 83.62 98 ALA A C 1
ATOM 777 O O . ALA A 1 98 ? 0.797 -3.551 -12.028 1.00 83.62 98 ALA A O 1
ATOM 778 N N . LYS A 1 99 ? 2.915 -3.003 -12.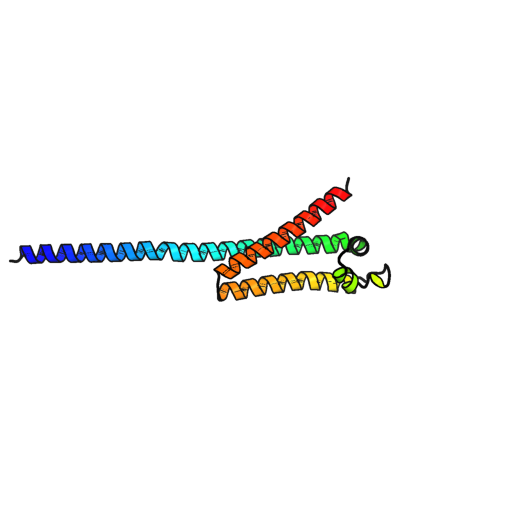571 1.00 81.62 99 LYS A N 1
ATOM 779 C CA . LYS A 1 99 ? 3.360 -2.702 -11.198 1.00 81.62 99 LYS A CA 1
ATOM 780 C C . LYS A 1 99 ? 2.479 -1.640 -10.531 1.00 81.62 99 LYS A C 1
ATOM 782 O O . LYS A 1 99 ? 2.011 -1.836 -9.409 1.00 81.62 99 LYS A O 1
ATOM 787 N N . PHE A 1 100 ? 2.199 -0.545 -11.239 1.00 84.12 100 PHE A N 1
ATOM 788 C CA . PHE A 1 100 ? 1.341 0.530 -10.740 1.00 84.12 100 PHE A CA 1
ATOM 789 C C . PHE A 1 100 ? -0.102 0.061 -10.521 1.00 84.12 100 PHE A C 1
ATOM 791 O O . PHE A 1 100 ? -0.694 0.328 -9.474 1.00 84.12 100 PHE A O 1
ATOM 798 N N . SER A 1 101 ? -0.659 -0.692 -11.473 1.00 87.06 101 SER A N 1
ATOM 799 C CA . SER A 1 101 ? -2.022 -1.220 -11.386 1.00 87.06 101 SER A CA 1
ATOM 800 C C . SER A 1 101 ? -2.193 -2.170 -10.200 1.00 87.06 101 SER A C 1
ATOM 802 O O . SER A 1 101 ? -3.199 -2.087 -9.501 1.00 87.06 101 SER A O 1
ATOM 804 N N . GLY A 1 102 ? -1.185 -2.997 -9.897 1.00 84.81 102 GLY A N 1
ATOM 805 C CA . GLY A 1 102 ? -1.188 -3.863 -8.720 1.00 84.81 102 GLY A CA 1
ATOM 806 C C . GLY A 1 102 ? -1.287 -3.067 -7.418 1.00 84.81 102 GLY A C 1
ATOM 807 O O . GLY A 1 102 ? -2.080 -3.412 -6.541 1.00 84.81 102 GLY A O 1
ATOM 808 N N . ASN A 1 103 ? -0.555 -1.952 -7.316 1.00 87.12 103 ASN A N 1
ATOM 809 C CA . ASN A 1 103 ? -0.645 -1.074 -6.151 1.00 87.12 103 ASN A CA 1
ATOM 810 C C . ASN A 1 103 ? -2.008 -0.367 -6.060 1.00 87.12 103 ASN A C 1
ATOM 812 O O . ASN A 1 103 ? -2.595 -0.274 -4.982 1.00 87.12 103 ASN A O 1
ATOM 816 N N . PHE A 1 104 ? -2.554 0.079 -7.194 1.00 88.50 104 PHE A N 1
ATOM 817 C CA . PHE A 1 104 ? -3.878 0.700 -7.243 1.00 88.50 104 PHE A CA 1
ATOM 818 C C . PHE A 1 104 ? -4.984 -0.270 -6.805 1.00 88.50 104 PHE A C 1
ATOM 820 O O . PHE A 1 104 ? -5.846 0.088 -6.003 1.00 88.50 104 PHE A O 1
ATOM 827 N N . VAL A 1 105 ? -4.924 -1.523 -7.265 1.00 89.75 105 VAL A N 1
ATOM 828 C CA . VAL A 1 105 ? -5.841 -2.588 -6.840 1.00 89.75 105 VAL A CA 1
ATOM 829 C C . VAL A 1 105 ? -5.706 -2.853 -5.340 1.00 89.75 105 VAL A C 1
ATOM 831 O O . VAL A 1 105 ? -6.721 -2.942 -4.652 1.00 89.75 105 VAL A O 1
ATOM 834 N N . ALA A 1 106 ? -4.484 -2.916 -4.803 1.00 88.25 106 ALA A N 1
ATOM 835 C CA . ALA A 1 106 ? -4.268 -3.094 -3.367 1.00 88.25 106 ALA A CA 1
ATOM 836 C C . ALA A 1 106 ? -4.901 -1.957 -2.543 1.00 88.25 106 ALA A C 1
ATOM 838 O O . ALA A 1 106 ? -5.609 -2.220 -1.569 1.00 88.25 106 ALA A O 1
ATOM 839 N N . LEU A 1 107 ? -4.721 -0.700 -2.960 1.00 89.19 107 LEU A N 1
ATOM 840 C CA . LEU A 1 107 ? -5.348 0.459 -2.316 1.00 89.19 107 LEU A CA 1
ATOM 841 C C . LEU A 1 107 ? -6.880 0.412 -2.399 1.00 89.19 107 LEU A C 1
ATOM 843 O O . LEU A 1 107 ? -7.545 0.664 -1.394 1.00 89.19 107 LEU A O 1
ATOM 847 N N . ALA A 1 108 ? -7.441 0.042 -3.554 1.00 91.25 108 ALA A N 1
ATOM 848 C CA . ALA A 1 108 ? -8.885 -0.095 -3.740 1.00 91.25 108 ALA A CA 1
ATOM 849 C C . ALA A 1 108 ? -9.484 -1.193 -2.842 1.00 91.25 108 ALA A C 1
ATOM 851 O O . ALA A 1 108 ? -10.542 -1.003 -2.240 1.00 91.25 108 ALA A O 1
ATOM 852 N N . VAL A 1 109 ? -8.786 -2.322 -2.690 1.00 91.00 109 VAL A N 1
ATOM 853 C CA . VAL A 1 109 ? -9.188 -3.404 -1.780 1.00 91.00 109 VAL A CA 1
ATOM 854 C C . VAL A 1 109 ? -9.151 -2.937 -0.324 1.00 91.00 109 VAL A C 1
ATOM 856 O O . VAL A 1 109 ? -10.098 -3.196 0.417 1.00 91.00 109 VAL A O 1
ATOM 859 N N . ILE A 1 110 ? -8.108 -2.207 0.087 1.00 90.06 110 ILE A N 1
ATOM 860 C CA . ILE A 1 110 ? -8.015 -1.627 1.437 1.00 90.06 110 ILE A CA 1
ATOM 861 C C . ILE A 1 110 ? -9.155 -0.622 1.674 1.00 90.06 110 ILE A C 1
ATOM 863 O O . ILE A 1 110 ? -9.757 -0.628 2.747 1.00 90.06 110 ILE A O 1
ATOM 867 N N . GLU A 1 111 ? -9.496 0.220 0.696 1.00 90.88 111 GLU A N 1
ATOM 868 C CA . GLU A 1 111 ? -10.623 1.160 0.798 1.00 90.88 111 GLU A CA 1
ATOM 869 C C . GLU A 1 111 ? -11.956 0.424 0.989 1.00 90.88 111 GLU A C 1
ATOM 871 O O . GLU A 1 111 ? -12.695 0.698 1.935 1.00 90.88 111 GLU A O 1
ATOM 876 N N . CYS A 1 112 ? -12.217 -0.589 0.161 1.00 90.88 112 CYS A N 1
ATOM 877 C CA . CYS A 1 112 ? -13.418 -1.416 0.262 1.00 90.88 112 CYS A CA 1
ATOM 878 C C . CYS A 1 112 ? -13.503 -2.137 1.625 1.00 90.88 112 CYS A C 1
ATOM 880 O O . CYS A 1 112 ? -14.542 -2.128 2.292 1.00 90.88 112 CYS A O 1
ATOM 882 N N . LEU A 1 113 ? -12.381 -2.687 2.105 1.00 89.38 113 LEU A N 1
ATOM 883 C CA . LEU A 1 113 ? -12.280 -3.317 3.426 1.00 89.38 113 LEU A CA 1
ATOM 884 C C . LEU A 1 113 ? -12.467 -2.324 4.576 1.00 89.38 113 LEU A C 1
ATOM 886 O O . LEU A 1 113 ? -13.012 -2.705 5.613 1.00 89.38 113 LEU A O 1
ATOM 890 N N . THR A 1 114 ? -12.044 -1.068 4.412 1.00 88.31 114 THR A N 1
ATOM 891 C CA . THR A 1 114 ? -12.231 -0.017 5.423 1.00 88.31 114 THR A CA 1
ATOM 892 C C . THR A 1 114 ? -13.722 0.226 5.673 1.00 88.31 114 THR A C 1
ATOM 894 O O . THR A 1 114 ? -14.127 0.344 6.830 1.00 88.31 114 THR A O 1
ATOM 897 N N . GLY A 1 115 ? -14.540 0.220 4.612 1.00 85.88 115 GLY A N 1
ATOM 898 C CA . GLY A 1 115 ? -15.994 0.382 4.696 1.00 85.88 115 GLY A CA 1
ATOM 899 C C . GLY A 1 115 ? -16.731 -0.816 5.305 1.00 85.88 115 GLY A C 1
ATOM 900 O O . GLY A 1 115 ? -17.726 -0.631 6.003 1.00 85.88 115 GLY A O 1
ATOM 901 N N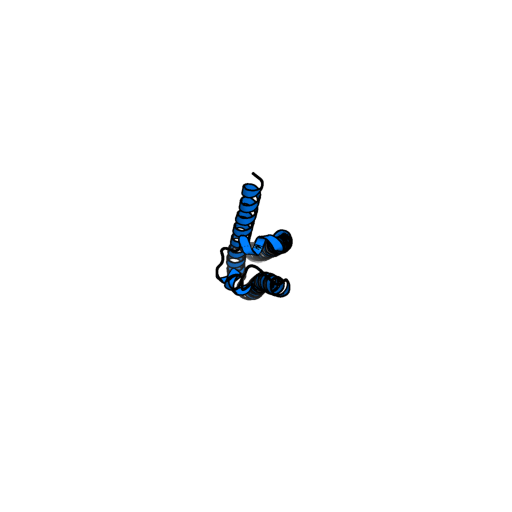 . TRP A 1 116 ? -16.239 -2.043 5.094 1.00 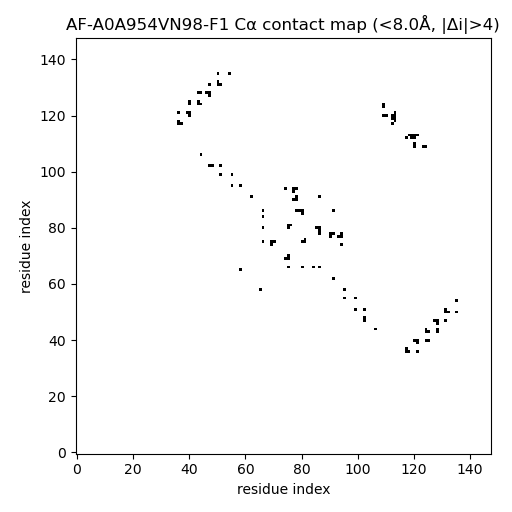89.50 116 TRP A N 1
ATOM 902 C CA . TRP A 1 116 ? -16.886 -3.250 5.623 1.00 89.50 116 TRP A CA 1
ATOM 903 C C . TRP A 1 116 ? -16.411 -3.616 7.037 1.00 89.50 116 TRP A C 1
ATOM 905 O O . TRP A 1 116 ? -17.223 -3.813 7.945 1.00 89.50 116 TRP A O 1
ATOM 915 N N . ARG A 1 117 ? -15.094 -3.742 7.243 1.00 88.69 117 ARG A N 1
ATOM 916 C CA . ARG A 1 117 ? -14.478 -4.180 8.508 1.00 88.69 117 ARG A CA 1
ATOM 917 C C . ARG A 1 117 ? -13.095 -3.552 8.702 1.00 88.69 117 ARG A C 1
ATOM 919 O O . ARG A 1 117 ? -12.069 -4.153 8.384 1.00 88.69 117 ARG A O 1
ATOM 926 N N . ILE A 1 118 ? -13.069 -2.387 9.352 1.00 86.50 118 ILE A N 1
ATOM 927 C CA . ILE A 1 118 ? -11.852 -1.585 9.568 1.00 86.50 118 ILE A CA 1
ATOM 928 C C . ILE A 1 118 ? -10.682 -2.343 10.219 1.00 86.50 118 ILE A C 1
ATOM 930 O O . ILE A 1 118 ? -9.537 -2.143 9.830 1.00 86.50 118 ILE A O 1
ATOM 934 N N . TRP A 1 119 ? -10.935 -3.257 11.163 1.00 86.38 119 TRP A N 1
ATOM 935 C CA . TRP A 1 119 ? -9.866 -4.036 11.805 1.00 86.38 119 TRP A CA 1
ATOM 936 C C . TRP A 1 119 ? -9.123 -4.945 10.820 1.00 86.38 119 TRP A C 1
ATOM 938 O O . TRP A 1 119 ? -7.902 -5.045 10.890 1.00 86.38 119 TRP A O 1
ATOM 948 N N . ILE A 1 120 ? -9.841 -5.561 9.875 1.00 90.94 120 ILE A N 1
ATOM 949 C CA . ILE A 1 120 ? -9.231 -6.388 8.824 1.00 90.94 120 ILE A CA 1
ATOM 950 C C . ILE A 1 120 ? -8.435 -5.490 7.876 1.00 90.94 120 ILE A C 1
ATOM 952 O O . ILE A 1 120 ? -7.301 -5.813 7.532 1.00 90.94 120 ILE A O 1
ATOM 956 N N . SER A 1 121 ? -8.993 -4.328 7.523 1.00 88.56 121 SER A N 1
ATOM 957 C CA . SER A 1 121 ? -8.305 -3.338 6.691 1.00 88.56 121 SER A CA 1
ATOM 958 C C . SER A 1 121 ? -6.976 -2.886 7.290 1.00 88.56 121 SER A C 1
ATOM 960 O O . SER A 1 121 ? -6.012 -2.728 6.550 1.00 88.56 121 SER A O 1
ATOM 962 N N . VAL A 1 122 ? -6.906 -2.679 8.608 1.00 88.56 122 VAL A N 1
ATOM 963 C CA . VAL A 1 122 ? -5.663 -2.298 9.294 1.00 88.56 122 VAL A CA 1
ATOM 964 C C . VAL A 1 122 ? -4.614 -3.398 9.167 1.00 88.56 122 VAL A C 1
ATOM 966 O O . VAL A 1 122 ? -3.486 -3.107 8.784 1.00 88.56 122 VAL A O 1
ATOM 969 N N . VAL A 1 123 ? -4.981 -4.655 9.437 1.00 91.94 123 VAL A N 1
ATOM 970 C CA . VAL A 1 123 ? -4.044 -5.786 9.328 1.00 91.94 123 VAL A CA 1
ATOM 971 C C . VAL A 1 123 ? -3.516 -5.912 7.900 1.00 91.94 123 VAL A C 1
ATOM 973 O O . VAL A 1 123 ? -2.306 -5.970 7.702 1.00 91.94 123 VAL A O 1
ATOM 976 N N . VAL A 1 124 ? -4.404 -5.872 6.902 1.00 91.00 124 VAL A N 1
ATOM 977 C CA . VAL A 1 124 ? -4.017 -5.956 5.485 1.00 91.00 124 VAL A CA 1
ATOM 978 C C . VAL A 1 124 ? -3.130 -4.776 5.082 1.00 91.00 124 VAL A C 1
ATOM 980 O O . VAL A 1 124 ? -2.087 -4.987 4.471 1.00 91.00 124 VAL A O 1
ATOM 983 N N . ALA A 1 125 ? -3.489 -3.547 5.461 1.00 89.38 125 ALA A N 1
ATOM 984 C CA . ALA A 1 125 ? -2.704 -2.357 5.139 1.00 89.38 125 ALA A CA 1
ATOM 985 C C . ALA A 1 125 ? -1.300 -2.395 5.762 1.00 89.38 125 ALA A C 1
ATOM 987 O O . ALA A 1 125 ? -0.336 -2.027 5.096 1.00 89.38 125 ALA A O 1
ATOM 988 N N . ILE A 1 126 ? -1.165 -2.885 7.000 1.00 91.12 126 ILE A N 1
ATOM 989 C CA . ILE A 1 126 ? 0.137 -3.078 7.653 1.00 91.12 126 ILE A CA 1
ATOM 990 C C . ILE A 1 126 ? 0.955 -4.139 6.913 1.00 91.12 126 ILE A C 1
ATOM 992 O O . ILE A 1 126 ? 2.118 -3.893 6.609 1.00 91.12 126 ILE A O 1
ATOM 996 N N . CYS A 1 127 ? 0.365 -5.293 6.584 1.00 91.88 127 CYS A N 1
ATOM 997 C CA . CYS A 1 127 ? 1.061 -6.347 5.842 1.00 91.88 127 CYS A CA 1
ATOM 998 C C . CYS A 1 127 ? 1.571 -5.851 4.482 1.00 91.88 127 CYS A C 1
ATOM 1000 O O . CYS A 1 127 ? 2.726 -6.095 4.141 1.00 91.88 127 CYS A O 1
ATOM 1002 N N . VAL A 1 128 ? 0.741 -5.122 3.729 1.00 90.19 128 VAL A N 1
ATOM 1003 C CA . VAL A 1 128 ? 1.127 -4.562 2.424 1.00 90.19 128 VAL A CA 1
ATOM 1004 C C . VAL A 1 128 ? 2.204 -3.487 2.582 1.00 90.19 128 VAL A C 1
ATOM 1006 O O . VAL A 1 128 ? 3.196 -3.517 1.857 1.00 90.19 128 VAL A O 1
ATOM 1009 N N . ALA A 1 129 ? 2.065 -2.578 3.552 1.00 88.56 129 ALA A N 1
ATOM 1010 C CA . ALA A 1 129 ? 3.064 -1.543 3.813 1.00 88.56 129 ALA A CA 1
ATOM 1011 C C . ALA A 1 129 ? 4.421 -2.142 4.216 1.00 88.56 129 ALA A C 1
ATOM 1013 O O . ALA A 1 129 ? 5.456 -1.707 3.720 1.00 88.56 129 ALA A O 1
ATOM 1014 N N . LEU A 1 130 ? 4.429 -3.173 5.068 1.00 89.75 130 LEU A N 1
ATOM 1015 C CA . LEU A 1 130 ? 5.651 -3.884 5.449 1.00 89.75 130 LEU A CA 1
ATOM 1016 C C . LEU A 1 130 ? 6.286 -4.606 4.260 1.00 89.75 130 LEU A C 1
ATOM 1018 O O . LEU A 1 130 ? 7.498 -4.524 4.088 1.00 89.75 130 LEU A O 1
ATOM 1022 N N . ALA A 1 131 ? 5.489 -5.272 3.420 1.00 87.56 131 ALA A N 1
ATOM 1023 C CA . ALA A 1 131 ? 5.996 -5.920 2.213 1.00 87.56 131 ALA A CA 1
ATOM 1024 C C . ALA A 1 131 ? 6.636 -4.907 1.249 1.00 87.56 131 ALA A C 1
ATOM 1026 O O . ALA A 1 131 ? 7.705 -5.169 0.701 1.00 87.56 131 ALA A O 1
ATOM 1027 N N . GLN A 1 132 ? 6.031 -3.728 1.085 1.00 86.94 132 GLN A N 1
ATOM 1028 C CA . GLN A 1 132 ? 6.588 -2.662 0.253 1.00 86.94 132 GLN A CA 1
ATOM 1029 C C . GLN A 1 132 ? 7.849 -2.038 0.854 1.00 86.94 132 GLN A C 1
ATOM 1031 O O . GLN A 1 132 ? 8.814 -1.827 0.127 1.00 86.94 132 GLN A O 1
ATOM 1036 N N . LEU A 1 133 ? 7.891 -1.802 2.168 1.00 86.75 133 LEU A N 1
ATOM 1037 C CA . LEU A 1 133 ? 9.102 -1.340 2.856 1.00 86.75 133 LEU A CA 1
ATOM 1038 C C . LEU A 1 133 ? 10.239 -2.362 2.771 1.00 86.75 133 LEU A C 1
ATOM 1040 O O . LEU A 1 133 ? 11.393 -1.981 2.596 1.00 86.75 133 LEU A O 1
ATOM 1044 N N . PHE A 1 134 ? 9.923 -3.653 2.865 1.00 87.56 134 PHE A N 1
ATOM 1045 C CA . PHE A 1 134 ? 10.899 -4.721 2.686 1.00 87.56 134 PHE A CA 1
ATOM 1046 C C . PHE A 1 134 ? 11.462 -4.729 1.261 1.00 87.56 134 PHE A C 1
ATOM 1048 O O . PHE A 1 134 ? 12.678 -4.762 1.088 1.00 87.56 134 PHE A O 1
ATOM 1055 N N . LEU A 1 135 ? 10.593 -4.631 0.247 1.00 80.94 135 LEU A N 1
ATOM 1056 C CA . LEU A 1 135 ? 11.006 -4.548 -1.156 1.00 80.94 135 LEU A CA 1
ATOM 1057 C C . LEU A 1 135 ? 11.880 -3.311 -1.411 1.00 80.94 135 LEU A C 1
ATOM 1059 O O . LEU A 1 135 ? 12.930 -3.406 -2.038 1.00 80.94 135 LEU A O 1
ATOM 1063 N N . PHE A 1 136 ? 11.475 -2.164 -0.867 1.00 81.00 136 PHE A N 1
ATOM 1064 C CA . PHE A 1 136 ? 12.230 -0.919 -0.931 1.00 81.00 136 PHE A CA 1
ATOM 1065 C C . PHE A 1 136 ? 13.609 -1.051 -0.282 1.00 81.00 136 PHE A C 1
ATOM 1067 O O . PHE A 1 136 ? 14.605 -0.658 -0.879 1.00 81.00 136 PHE A O 1
ATOM 1074 N N . GLY A 1 137 ? 13.684 -1.641 0.914 1.00 82.31 137 GLY A N 1
ATOM 1075 C CA . GLY A 1 137 ? 14.949 -1.893 1.598 1.00 82.31 137 GLY A CA 1
ATOM 1076 C C . GLY A 1 137 ? 15.857 -2.813 0.785 1.00 82.31 137 GLY A C 1
ATOM 1077 O O . GLY A 1 137 ? 17.033 -2.511 0.612 1.00 82.31 137 GLY A O 1
ATOM 1078 N N . TYR A 1 138 ? 15.307 -3.892 0.225 1.00 80.00 138 TYR A N 1
ATOM 1079 C CA . TYR A 1 138 ? 16.051 -4.796 -0.649 1.00 80.00 138 TYR A CA 1
ATOM 1080 C C . TYR A 1 138 ? 16.630 -4.072 -1.871 1.00 80.00 138 TYR A C 1
ATOM 1082 O O . TYR A 1 138 ? 17.803 -4.251 -2.188 1.00 80.00 138 TYR A O 1
ATOM 1090 N N . LEU A 1 139 ? 15.837 -3.217 -2.523 1.00 73.62 139 LEU A N 1
ATOM 1091 C CA . LEU A 1 139 ? 16.295 -2.423 -3.663 1.00 73.62 139 LEU A CA 1
ATOM 1092 C C . LEU A 1 139 ? 17.364 -1.403 -3.259 1.00 73.62 139 LEU A C 1
ATOM 1094 O O . LEU A 1 139 ? 18.361 -1.272 -3.959 1.00 73.62 139 LEU A O 1
ATOM 1098 N N . LEU A 1 140 ? 17.199 -0.733 -2.117 1.00 77.44 140 LEU A N 1
ATOM 1099 C CA . LEU A 1 140 ? 18.144 0.272 -1.633 1.00 77.44 140 LEU A CA 1
ATOM 1100 C C . LEU A 1 140 ? 19.502 -0.343 -1.259 1.00 77.44 140 LEU A C 1
ATOM 1102 O O . LEU A 1 140 ? 20.542 0.162 -1.671 1.00 77.44 140 LEU A O 1
ATOM 1106 N N . PHE A 1 141 ? 19.511 -1.451 -0.512 1.00 76.31 141 PHE A N 1
ATOM 1107 C CA . PHE A 1 141 ? 20.753 -2.158 -0.179 1.00 76.31 141 PHE A CA 1
ATOM 1108 C C . PHE A 1 141 ? 21.372 -2.834 -1.403 1.00 76.31 141 PHE A C 1
ATOM 1110 O O . PHE A 1 141 ? 22.593 -2.852 -1.539 1.00 76.31 141 PHE A O 1
ATOM 1117 N N . GLY A 1 142 ? 20.539 -3.342 -2.313 1.00 66.00 142 GLY A N 1
ATOM 1118 C CA . GLY A 1 142 ? 20.984 -3.879 -3.591 1.00 66.00 142 GLY A CA 1
ATOM 1119 C C . GLY A 1 142 ? 21.669 -2.840 -4.481 1.00 66.00 142 GLY A C 1
ATOM 1120 O O . GLY A 1 142 ? 22.550 -3.227 -5.240 1.00 66.00 142 GLY A O 1
ATOM 1121 N N . ASP A 1 143 ? 21.293 -1.560 -4.383 1.00 62.06 143 ASP A N 1
ATOM 1122 C CA . ASP A 1 143 ? 21.916 -0.441 -5.107 1.00 62.06 143 ASP A CA 1
ATOM 1123 C C . ASP A 1 143 ? 23.243 -0.018 -4.449 1.00 62.06 143 ASP A C 1
ATOM 1125 O O . ASP A 1 143 ? 24.272 0.058 -5.113 1.00 62.06 143 ASP A O 1
ATOM 1129 N N . ILE A 1 144 ? 23.263 0.140 -3.117 1.00 59.34 144 ILE A N 1
ATOM 1130 C CA . ILE A 1 144 ? 24.472 0.521 -2.357 1.00 59.34 144 ILE A CA 1
ATOM 1131 C C . ILE A 1 144 ? 25.606 -0.498 -2.537 1.00 59.34 144 ILE A C 1
ATOM 1133 O O . ILE A 1 144 ? 26.766 -0.117 -2.658 1.00 59.34 144 ILE A O 1
ATOM 1137 N N . SER A 1 145 ? 25.296 -1.797 -2.586 1.00 56.81 145 SER A N 1
ATOM 1138 C CA . SER A 1 145 ? 26.305 -2.838 -2.830 1.00 56.81 145 SER A CA 1
ATOM 1139 C C . SER A 1 145 ? 26.879 -2.850 -4.253 1.00 56.81 145 SER A C 1
ATOM 1141 O O . SER A 1 145 ? 27.759 -3.661 -4.515 1.00 56.81 145 SER A O 1
ATOM 1143 N N . ARG A 1 146 ? 26.387 -2.013 -5.177 1.00 52.75 146 ARG A N 1
ATOM 1144 C CA . ARG A 1 146 ? 26.869 -1.943 -6.570 1.00 52.75 146 ARG A CA 1
ATOM 1145 C C . ARG A 1 146 ? 27.710 -0.710 -6.871 1.00 52.75 146 ARG A C 1
ATOM 1147 O O . ARG A 1 146 ? 28.360 -0.683 -7.911 1.00 52.75 146 ARG A O 1
ATOM 1154 N N . GLU A 1 147 ? 27.685 0.293 -5.995 1.00 52.75 147 GLU A N 1
ATOM 1155 C CA . GLU A 1 147 ? 28.583 1.452 -6.080 1.00 52.75 147 GLU A CA 1
ATOM 1156 C C . GLU A 1 147 ? 29.914 1.242 -5.329 1.00 52.75 147 GLU A C 1
ATOM 1158 O O . GLU A 1 147 ? 30.801 2.091 -5.425 1.00 52.75 147 GLU A O 1
ATOM 1163 N N . LEU A 1 148 ? 30.066 0.123 -4.605 1.00 48.22 148 LEU A N 1
ATOM 1164 C CA . LEU A 1 148 ? 31.322 -0.330 -3.988 1.00 48.22 148 LEU A CA 1
ATOM 1165 C C . LEU A 1 148 ? 32.043 -1.352 -4.875 1.00 48.22 148 LEU A C 1
ATOM 1167 O O . LEU A 1 148 ? 33.290 -1.270 -4.946 1.00 48.22 148 LEU A O 1
#